Protein AF-A0A949YUX7-F1 (afdb_monomer)

Secondary structure (DSSP, 8-state):
-HHHHHHHHHHHHHHHHTTT-HHHHHHHTTS-HHHHHHHHHHTT--

Mean predicted aligned error: 1.85 Å

Solvent-accessible surface area (backbone atoms only — not comparable to full-atom values): 2650 Å² total; per-residue (Å²): 102,76,66,59,56,51,48,45,52,52,52,48,50,47,28,55,76,45,73,65,34,58,66,62,26,15,60,75,70,74,46,54,52,67,60,45,54,49,50,34,60,77,61,68,56,133

pLDDT: mean 97.04, std 2.65, range [84.06, 98.5]

Nearest PDB structures (foldseek):
  4fth-assembly1_B  TM=9.676E-01  e=4.950E-02  Aquifex aeolicus
  4fth-assembly1_A  TM=9.619E-01  e=4.950E-02  Aquifex aeolicus
  3e7l-assembly2_D  TM=9.730E-01  e=7.193E-02  Aquifex aeolicus
  1etv-assembly1_B  TM=9.324E-01  e=9.821E-02  Escherichia coli
  1fip-assembly1_B  TM=9.413E-01  e=1.519E-01  Escherichia coli

Radius of gyration: 9.49 Å; Cα contacts (8 Å, |Δi|>4): 32; chains: 1; bounding box: 23×22×19 Å

Foldseek 3Di:
DVVLVVVLVVLLVLCVVVVNPLVNSCVVVVHDSVVSVVSCVVSVRD

Sequence (46 aa):
SARAEFEARYIGQVFAQHQRNVSQSARALGISRISLQRKLKDYQIR

Structure (mmCIF, N/CA/C/O backbone):
data_AF-A0A949YUX7-F1
#
_entry.id   AF-A0A949YUX7-F1
#
loop_
_atom_site.group_PDB
_atom_site.id
_atom_site.type_symbol
_atom_site.label_atom_id
_atom_site.label_alt_id
_atom_site.label_comp_id
_atom_site.label_asym_id
_atom_site.label_entity_id
_atom_site.label_seq_id
_atom_site.pdbx_PDB_ins_code
_atom_site.Cartn_x
_atom_site.Cartn_y
_atom_site.Cartn_z
_atom_site.occupancy
_atom_site.B_iso_or_equiv
_atom_site.auth_seq_id
_atom_site.auth_comp_id
_atom_site.auth_asym_id
_atom_site.auth_atom_id
_atom_site.pdbx_PDB_model_num
ATOM 1 N N . SER A 1 1 ? -12.310 7.462 5.970 1.00 88.81 1 SER A N 1
ATOM 2 C CA . SER A 1 1 ? -13.095 8.171 4.934 1.00 88.81 1 SER A CA 1
ATOM 3 C C . SER A 1 1 ? -13.408 7.198 3.810 1.00 88.81 1 SER A C 1
ATOM 5 O O . SER A 1 1 ? -12.643 6.254 3.630 1.00 88.81 1 SER A O 1
ATOM 7 N N . ALA A 1 2 ? -14.473 7.435 3.034 1.00 93.56 2 ALA A N 1
ATOM 8 C CA . ALA A 1 2 ? -14.855 6.554 1.921 1.00 93.56 2 ALA A CA 1
ATOM 9 C C . ALA A 1 2 ? -13.698 6.310 0.930 1.00 93.56 2 ALA A C 1
ATOM 11 O O . ALA A 1 2 ? -13.485 5.191 0.475 1.00 93.56 2 ALA A O 1
ATOM 12 N N . ARG A 1 3 ? -12.877 7.341 0.674 1.00 95.00 3 ARG A N 1
ATOM 13 C CA . ARG A 1 3 ? -11.668 7.226 -0.15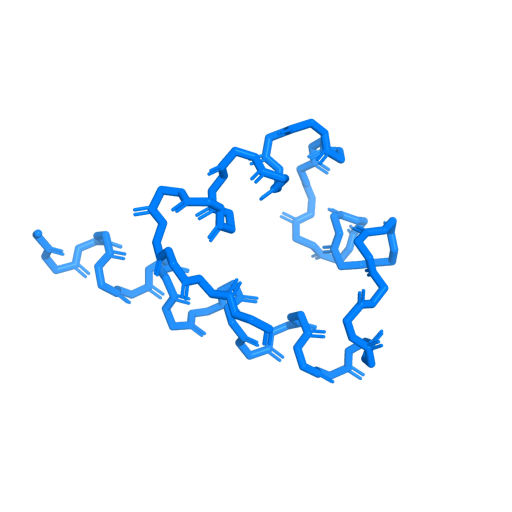4 1.00 95.00 3 ARG A CA 1
ATOM 14 C C . ARG A 1 3 ? -10.637 6.257 0.430 1.00 95.00 3 ARG A C 1
ATOM 16 O O . ARG A 1 3 ? -10.116 5.434 -0.310 1.00 95.00 3 ARG A O 1
ATOM 23 N N . ALA A 1 4 ? -10.338 6.360 1.725 1.00 94.06 4 ALA A N 1
ATOM 24 C CA . ALA A 1 4 ? -9.334 5.510 2.366 1.00 94.06 4 ALA A CA 1
ATOM 25 C C . ALA A 1 4 ? -9.773 4.038 2.417 1.00 94.06 4 ALA A C 1
ATOM 27 O O . ALA A 1 4 ? -8.959 3.149 2.196 1.00 94.06 4 ALA A O 1
ATOM 28 N N . GLU A 1 5 ? -11.061 3.775 2.651 1.00 96.19 5 GLU A N 1
ATOM 29 C CA . GLU A 1 5 ? -11.604 2.411 2.626 1.00 96.19 5 GLU A CA 1
ATOM 30 C C . GLU A 1 5 ? -11.572 1.803 1.225 1.00 96.19 5 GLU A C 1
ATOM 32 O O . GLU A 1 5 ? -11.182 0.646 1.068 1.00 96.19 5 GLU A O 1
ATOM 37 N N . PHE A 1 6 ? -11.949 2.580 0.205 1.00 96.88 6 PHE A N 1
ATOM 38 C CA . PHE A 1 6 ? -11.823 2.152 -1.184 1.00 96.88 6 PHE A CA 1
ATOM 39 C C . PHE A 1 6 ? -10.366 1.839 -1.531 1.00 96.88 6 PHE A C 1
ATOM 41 O O . PHE A 1 6 ? -10.072 0.771 -2.062 1.00 96.88 6 PHE A O 1
ATOM 48 N N . GLU A 1 7 ? -9.451 2.745 -1.184 1.00 97.69 7 GLU A N 1
ATOM 49 C CA . GLU A 1 7 ? -8.027 2.583 -1.454 1.00 97.69 7 GLU A CA 1
ATOM 50 C C . GLU A 1 7 ? -7.457 1.330 -0.773 1.00 97.69 7 GLU A C 1
ATOM 52 O O . GLU A 1 7 ? -6.782 0.539 -1.430 1.00 97.69 7 GLU A O 1
ATOM 57 N N . ALA A 1 8 ? -7.784 1.090 0.501 1.00 98.00 8 ALA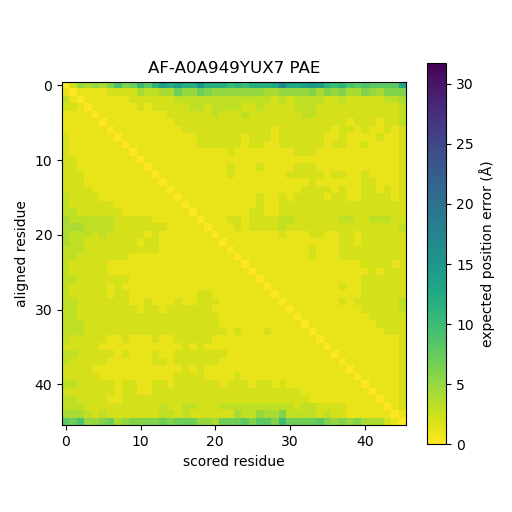 A N 1
ATOM 58 C CA . ALA A 1 8 ? -7.352 -0.103 1.226 1.00 98.00 8 ALA A CA 1
ATOM 59 C C . ALA A 1 8 ? -7.868 -1.399 0.577 1.00 98.00 8 ALA A C 1
ATOM 61 O O . ALA A 1 8 ? -7.099 -2.342 0.381 1.00 98.00 8 ALA A O 1
ATOM 62 N N . ARG A 1 9 ? -9.152 -1.440 0.189 1.00 98.12 9 ARG A N 1
ATOM 63 C CA . ARG A 1 9 ? -9.745 -2.600 -0.498 1.00 98.12 9 ARG A CA 1
ATOM 64 C C . ARG A 1 9 ? -9.082 -2.849 -1.850 1.00 98.12 9 ARG A C 1
ATOM 66 O O . ARG A 1 9 ? -8.711 -3.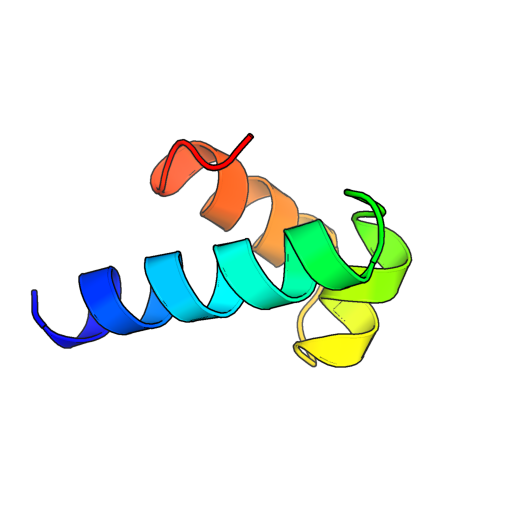984 -2.137 1.00 98.12 9 ARG A O 1
ATOM 73 N N . TYR A 1 10 ? -8.900 -1.800 -2.648 1.00 98.19 10 TYR A N 1
ATOM 74 C CA . TYR A 1 10 ? -8.291 -1.907 -3.971 1.00 98.19 10 TYR A CA 1
ATOM 75 C C . TYR A 1 10 ? -6.835 -2.384 -3.889 1.00 98.19 10 TYR A C 1
ATOM 77 O O . TYR A 1 10 ? -6.453 -3.336 -4.568 1.00 98.19 10 TYR A O 1
ATOM 85 N N . ILE A 1 11 ? -6.037 -1.798 -2.989 1.00 98.38 11 ILE A N 1
ATOM 86 C CA . ILE A 1 11 ? -4.651 -2.224 -2.756 1.00 98.38 11 ILE A CA 1
ATOM 87 C C . ILE A 1 11 ? -4.601 -3.678 -2.279 1.00 98.38 11 ILE A C 1
ATOM 89 O O . ILE A 1 11 ? -3.786 -4.448 -2.782 1.00 98.38 11 ILE A O 1
ATOM 93 N N . GLY A 1 12 ? -5.474 -4.070 -1.347 1.00 98.31 12 GLY A N 1
ATOM 94 C CA . GLY A 1 12 ? -5.540 -5.442 -0.844 1.00 98.31 12 GLY A CA 1
ATOM 95 C C . GLY A 1 12 ? -5.869 -6.463 -1.935 1.00 98.31 12 GLY A C 1
ATOM 96 O O . GLY A 1 12 ? -5.227 -7.510 -2.005 1.00 98.31 12 GLY A O 1
ATOM 97 N N . GLN A 1 13 ? -6.809 -6.140 -2.828 1.00 98.44 13 GLN A N 1
ATOM 98 C CA . GLN A 1 13 ? -7.160 -6.994 -3.965 1.00 98.44 13 GLN A CA 1
ATOM 99 C C . GLN A 1 13 ? -5.982 -7.186 -4.923 1.00 98.44 13 GLN A C 1
ATOM 101 O O . GLN A 1 13 ? -5.630 -8.325 -5.229 1.00 98.44 13 GLN A O 1
ATOM 106 N N . VAL A 1 14 ? -5.333 -6.099 -5.352 1.00 98.31 14 VAL A N 1
ATOM 107 C CA . VAL A 1 14 ? -4.177 -6.181 -6.261 1.00 98.31 14 VAL A CA 1
ATOM 108 C C . VAL A 1 14 ? -3.011 -6.923 -5.599 1.00 98.31 14 VAL A C 1
ATOM 110 O O . VAL A 1 14 ? -2.366 -7.762 -6.228 1.00 98.31 14 VAL A O 1
ATOM 113 N N . PHE A 1 15 ? -2.771 -6.683 -4.307 1.00 98.31 15 PHE A N 1
ATOM 114 C CA . PHE A 1 15 ? -1.719 -7.368 -3.558 1.00 98.31 15 PHE A CA 1
ATOM 115 C C . PHE A 1 15 ? -1.956 -8.881 -3.477 1.00 98.31 15 PHE A C 1
ATOM 117 O O . PHE A 1 15 ? -1.029 -9.663 -3.694 1.00 98.31 15 PHE A O 1
ATOM 124 N N . ALA A 1 16 ? -3.200 -9.307 -3.239 1.00 97.75 16 ALA A N 1
ATOM 125 C CA . ALA A 1 16 ? -3.574 -10.718 -3.237 1.00 97.75 16 ALA A CA 1
ATOM 126 C C . ALA A 1 16 ? -3.459 -11.360 -4.634 1.00 97.75 16 ALA A C 1
ATOM 128 O O . ALA A 1 16 ? -2.907 -12.454 -4.751 1.00 97.75 16 ALA A O 1
ATOM 129 N N . GLN A 1 17 ? -3.905 -10.675 -5.695 1.00 98.19 17 GLN A N 1
ATOM 130 C CA . GLN A 1 17 ? -3.807 -11.151 -7.086 1.00 98.19 17 GLN A CA 1
ATOM 131 C C . GLN A 1 17 ? -2.360 -11.428 -7.514 1.00 98.19 17 GLN A C 1
ATOM 133 O O . GLN A 1 17 ? -2.089 -12.395 -8.224 1.00 98.19 17 GLN A O 1
ATOM 138 N N . HIS A 1 18 ? -1.415 -10.619 -7.036 1.00 97.88 18 HIS A N 1
ATOM 139 C CA . HIS A 1 18 ? 0.015 -10.806 -7.279 1.00 97.88 18 HIS A CA 1
ATOM 140 C C . HIS A 1 18 ? 0.717 -11.645 -6.202 1.00 97.88 18 HIS A C 1
ATOM 142 O O . HIS A 1 18 ? 1.932 -11.527 -6.033 1.00 97.88 18 HIS A O 1
ATOM 148 N N . GLN A 1 19 ? -0.018 -12.491 -5.470 1.00 97.19 19 GLN A N 1
ATOM 149 C CA . GLN A 1 19 ? 0.532 -13.424 -4.477 1.00 97.19 19 GLN A CA 1
ATOM 150 C C . GLN A 1 19 ? 1.400 -12.723 -3.419 1.00 97.19 19 GLN 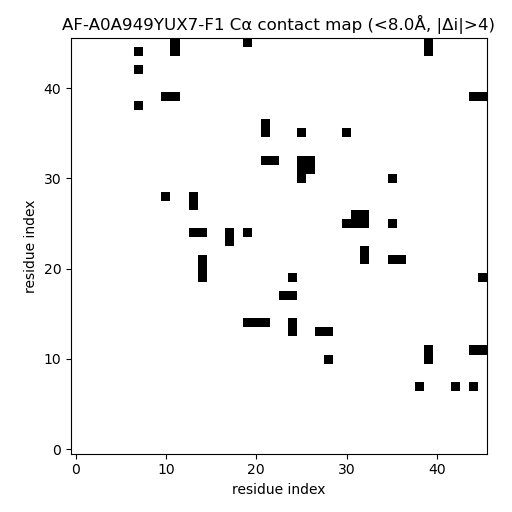A C 1
ATOM 152 O O . GLN A 1 19 ? 2.461 -13.210 -3.034 1.00 97.19 19 GLN A O 1
ATOM 157 N N . ARG A 1 20 ? 0.969 -11.536 -2.974 1.00 96.00 20 ARG A N 1
ATOM 158 C CA . ARG A 1 20 ? 1.679 -10.691 -2.002 1.00 96.00 20 AR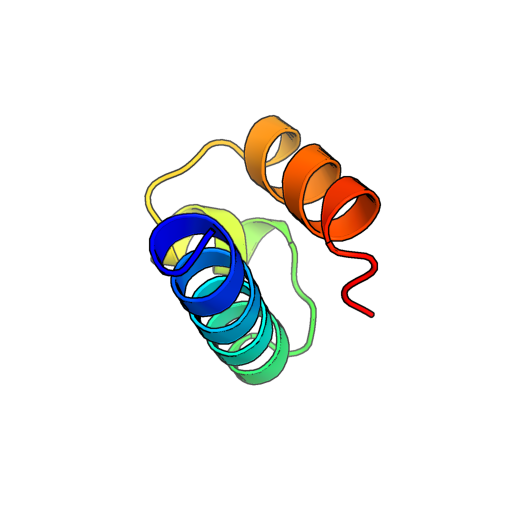G A CA 1
ATOM 159 C C . ARG A 1 20 ? 3.075 -10.248 -2.454 1.00 96.00 20 ARG A C 1
ATOM 161 O O . ARG A 1 20 ? 3.925 -9.870 -1.645 1.00 96.00 20 ARG A O 1
ATOM 168 N N . ASN A 1 21 ? 3.328 -10.232 -3.761 1.00 97.69 21 ASN A N 1
ATOM 169 C CA . ASN A 1 21 ? 4.561 -9.688 -4.306 1.00 97.69 21 ASN A CA 1
ATOM 170 C C . ASN A 1 21 ? 4.487 -8.157 -4.348 1.00 97.69 21 ASN A C 1
ATOM 172 O O . ASN A 1 21 ? 3.837 -7.566 -5.214 1.00 97.69 21 ASN A O 1
ATOM 176 N N . VAL A 1 22 ? 5.184 -7.507 -3.414 1.00 97.00 22 VAL A N 1
ATOM 177 C CA . VAL A 1 22 ? 5.190 -6.042 -3.275 1.00 97.00 22 VAL A CA 1
ATOM 178 C C . VAL A 1 22 ? 5.669 -5.351 -4.557 1.00 97.00 22 VAL A C 1
ATOM 180 O O . VAL A 1 22 ? 5.090 -4.349 -4.959 1.00 97.00 22 VAL A O 1
ATOM 183 N N . SER A 1 23 ? 6.702 -5.868 -5.225 1.00 98.00 23 SER A N 1
ATOM 184 C CA . SER A 1 23 ? 7.261 -5.226 -6.422 1.00 98.00 23 SER A CA 1
ATOM 185 C C . SER A 1 23 ? 6.289 -5.274 -7.602 1.00 98.00 23 SER A C 1
ATOM 187 O O . SER A 1 23 ? 6.055 -4.250 -8.244 1.00 98.00 23 SER A O 1
ATOM 189 N N . GLN A 1 24 ? 5.680 -6.437 -7.851 1.00 98.25 24 GLN A N 1
ATOM 190 C CA . GLN A 1 24 ? 4.687 -6.602 -8.919 1.00 98.25 24 GLN A CA 1
ATOM 191 C C . GLN A 1 24 ? 3.422 -5.786 -8.639 1.00 98.25 24 GLN A C 1
ATOM 193 O O . GLN A 1 24 ? 2.923 -5.094 -9.522 1.00 98.25 24 GLN A O 1
ATOM 198 N N . SER A 1 25 ? 2.957 -5.785 -7.389 1.00 98.44 25 SER A N 1
ATOM 199 C CA . SER A 1 25 ? 1.775 -5.023 -6.978 1.00 98.44 25 SER A CA 1
ATOM 200 C C . SER A 1 25 ? 1.999 -3.515 -7.082 1.00 98.44 25 SER A C 1
ATOM 202 O O . SER A 1 25 ? 1.129 -2.795 -7.556 1.00 98.44 25 SER A O 1
ATOM 204 N N . ALA A 1 26 ? 3.178 -3.020 -6.690 1.00 98.44 26 ALA A N 1
ATOM 205 C CA . ALA A 1 26 ? 3.525 -1.606 -6.817 1.00 98.44 26 ALA A CA 1
ATOM 206 C C . ALA A 1 26 ? 3.546 -1.168 -8.289 1.00 98.44 26 ALA A C 1
ATOM 208 O O . ALA A 1 26 ? 3.009 -0.113 -8.624 1.00 98.44 26 ALA A O 1
ATOM 209 N N . ARG A 1 27 ? 4.087 -2.020 -9.173 1.00 98.38 27 ARG A N 1
ATOM 210 C CA . ARG A 1 27 ? 4.065 -1.798 -10.623 1.00 98.38 27 ARG A CA 1
ATOM 211 C C . ARG A 1 27 ? 2.635 -1.752 -11.169 1.00 98.38 27 ARG A C 1
ATOM 213 O O . ARG A 1 27 ? 2.327 -0.838 -11.924 1.00 98.38 27 ARG A O 1
ATOM 220 N N . ALA A 1 28 ? 1.772 -2.684 -10.764 1.00 98.31 28 ALA A N 1
ATOM 221 C CA . ALA A 1 28 ? 0.370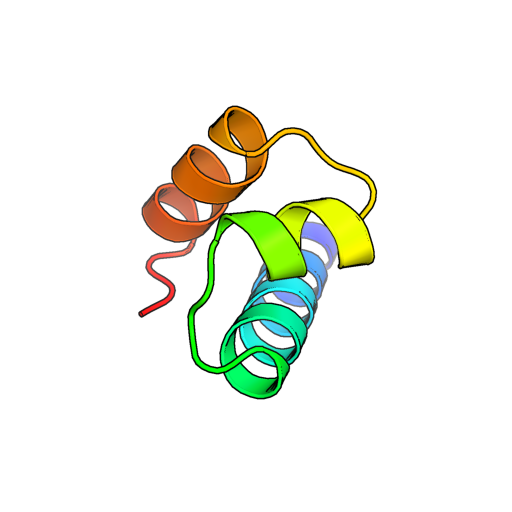 -2.725 -11.186 1.00 98.31 28 ALA A CA 1
ATOM 222 C C . ALA A 1 28 ? -0.444 -1.519 -10.680 1.00 98.31 28 ALA A C 1
ATOM 224 O O . ALA A 1 28 ? -1.296 -0.997 -11.391 1.00 98.31 28 ALA A O 1
ATOM 225 N N . LEU A 1 29 ? -0.150 -1.044 -9.468 1.00 97.88 29 LEU A N 1
ATOM 226 C CA . LEU A 1 29 ? -0.790 0.123 -8.856 1.00 97.88 29 LEU A CA 1
ATOM 227 C C . LEU A 1 29 ? -0.213 1.465 -9.340 1.00 97.88 29 LEU A C 1
ATOM 229 O O . LEU A 1 29 ? -0.731 2.513 -8.960 1.00 97.88 29 LEU A O 1
ATOM 233 N N . GLY A 1 30 ? 0.865 1.459 -10.132 1.00 98.31 30 GLY A N 1
ATOM 234 C CA . GLY A 1 30 ? 1.517 2.680 -10.613 1.00 98.31 30 GLY A CA 1
ATOM 235 C C . GLY A 1 30 ? 2.163 3.519 -9.504 1.00 98.31 30 GLY A C 1
ATOM 236 O O . GLY A 1 30 ? 2.275 4.736 -9.637 1.00 98.31 30 GLY A O 1
ATOM 237 N N . ILE A 1 31 ? 2.579 2.893 -8.399 1.00 98.38 31 ILE A N 1
ATOM 238 C CA . ILE A 1 31 ? 3.207 3.571 -7.256 1.00 98.38 31 ILE A CA 1
ATOM 239 C C . ILE A 1 31 ? 4.586 2.996 -6.948 1.00 98.38 31 ILE A C 1
ATOM 241 O O . ILE A 1 31 ? 4.941 1.890 -7.352 1.00 98.38 31 ILE A O 1
ATOM 245 N N . SER A 1 32 ? 5.381 3.739 -6.177 1.00 98.50 32 SER A N 1
ATOM 246 C CA . SER A 1 32 ? 6.661 3.221 -5.697 1.00 98.50 32 SER A CA 1
ATOM 247 C C . SER A 1 32 ? 6.461 2.051 -4.724 1.00 98.50 32 SER A C 1
ATOM 249 O O . SER A 1 32 ? 5.495 2.009 -3.954 1.00 98.50 32 SER A O 1
ATOM 251 N N . ARG A 1 33 ? 7.434 1.133 -4.688 1.00 98.12 33 ARG A N 1
ATOM 252 C CA . ARG A 1 33 ? 7.477 0.034 -3.710 1.00 98.12 33 ARG A CA 1
ATOM 253 C C . ARG A 1 33 ? 7.404 0.545 -2.266 1.00 98.12 33 ARG A C 1
ATOM 255 O O . ARG A 1 33 ? 6.706 -0.044 -1.447 1.00 98.12 33 ARG A O 1
ATOM 262 N N . ILE A 1 34 ? 8.095 1.649 -1.968 1.00 98.19 34 ILE A N 1
ATOM 263 C CA . ILE A 1 34 ? 8.128 2.265 -0.631 1.00 98.19 34 ILE A CA 1
ATOM 264 C C . ILE A 1 34 ? 6.737 2.788 -0.253 1.00 98.19 34 ILE A C 1
ATOM 266 O O . ILE A 1 34 ? 6.268 2.547 0.859 1.00 98.19 34 ILE A O 1
ATOM 270 N N . SER A 1 35 ? 6.051 3.459 -1.185 1.00 98.12 35 SER A N 1
ATOM 271 C CA . SER A 1 35 ? 4.682 3.943 -0.979 1.00 98.12 35 SER A CA 1
ATOM 272 C C . SER A 1 35 ? 3.715 2.790 -0.724 1.00 98.12 35 SER A C 1
ATOM 274 O O . SER A 1 35 ? 2.896 2.884 0.188 1.00 98.12 35 SER A O 1
ATOM 276 N N . LEU A 1 36 ? 3.834 1.693 -1.481 1.00 98.38 36 LEU A N 1
ATOM 277 C CA . LEU A 1 36 ? 3.013 0.507 -1.253 1.00 98.38 36 LEU A CA 1
ATOM 278 C C . LEU A 1 36 ? 3.276 -0.093 0.133 1.00 98.38 36 LEU A C 1
ATOM 280 O O . LEU A 1 36 ? 2.328 -0.350 0.860 1.00 98.38 36 LEU A O 1
ATOM 284 N N . GLN A 1 37 ? 4.537 -0.267 0.538 1.00 97.75 37 GLN A N 1
ATOM 285 C CA . GLN A 1 37 ? 4.862 -0.818 1.861 1.00 97.75 37 GLN A CA 1
ATOM 286 C C . GLN A 1 37 ? 4.296 0.022 3.010 1.00 97.75 37 GLN A C 1
ATOM 288 O O . GLN A 1 37 ? 3.771 -0.541 3.969 1.00 97.75 37 GLN A O 1
ATOM 293 N N . ARG A 1 38 ? 4.363 1.355 2.907 1.00 98.38 38 ARG A N 1
ATOM 294 C CA . ARG A 1 38 ? 3.735 2.252 3.888 1.00 98.38 38 ARG A CA 1
ATOM 295 C C . ARG A 1 38 ? 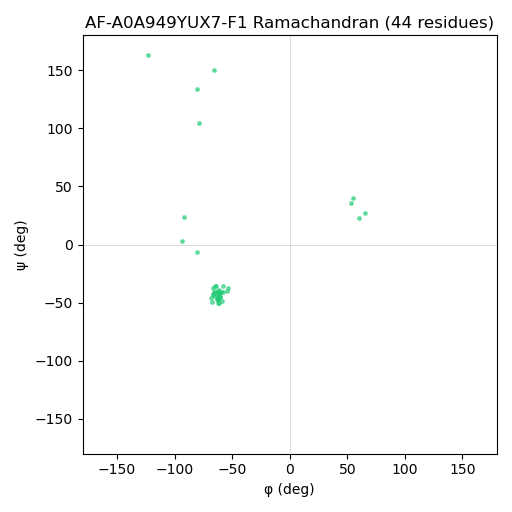2.225 2.042 3.930 1.00 98.38 38 ARG A C 1
ATOM 297 O O . ARG A 1 38 ? 1.699 1.748 4.991 1.00 98.38 38 ARG A O 1
ATOM 304 N N . LYS A 1 39 ? 1.553 2.054 2.775 1.00 98.12 39 LYS A N 1
ATOM 305 C CA . LYS A 1 39 ? 0.098 1.837 2.690 1.00 98.12 39 LYS A CA 1
ATOM 306 C C . LYS A 1 39 ? -0.338 0.463 3.203 1.00 98.12 39 LYS A C 1
ATOM 308 O O . LYS A 1 39 ? -1.344 0.379 3.893 1.00 98.12 39 LYS A O 1
ATOM 313 N N . LEU A 1 40 ? 0.418 -0.601 2.925 1.00 97.94 40 LEU A N 1
ATOM 314 C CA . LEU A 1 40 ? 0.143 -1.936 3.471 1.00 97.94 40 LEU A CA 1
ATOM 315 C C . LEU A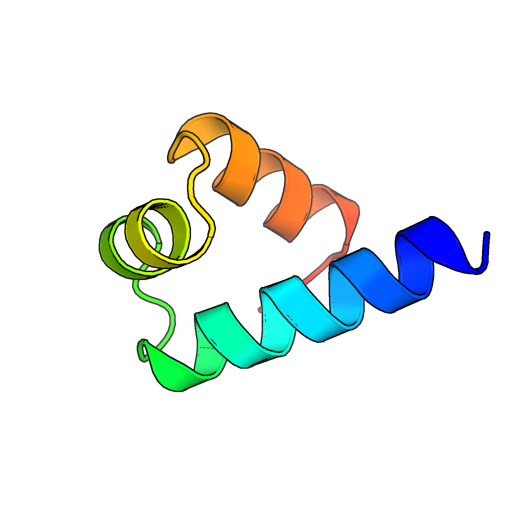 1 40 ? 0.199 -1.931 5.005 1.00 97.94 40 LEU A C 1
ATOM 317 O O . LEU A 1 40 ? -0.670 -2.516 5.646 1.00 97.94 40 LEU A O 1
ATOM 321 N N . LYS A 1 41 ? 1.180 -1.233 5.59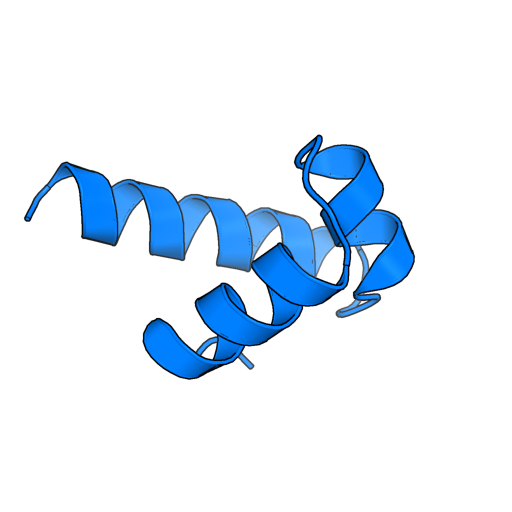4 1.00 97.94 41 LYS A N 1
ATOM 322 C CA . LYS A 1 41 ? 1.288 -1.068 7.049 1.00 97.94 41 LYS A CA 1
ATOM 323 C C . LYS A 1 41 ? 0.149 -0.213 7.607 1.00 97.94 41 LYS A C 1
ATOM 325 O O . LYS A 1 41 ? -0.503 -0.633 8.558 1.00 97.94 41 LYS A O 1
ATOM 330 N N . ASP A 1 42 ? -0.096 0.948 7.007 1.00 97.69 42 ASP A N 1
ATOM 331 C CA . ASP A 1 42 ? -1.088 1.927 7.465 1.00 97.69 42 ASP A CA 1
ATOM 332 C C . ASP A 1 42 ? -2.515 1.362 7.395 1.00 97.69 42 ASP A C 1
ATOM 334 O O . ASP A 1 42 ? -3.328 1.616 8.280 1.00 97.69 42 ASP A O 1
ATOM 338 N N . TYR A 1 43 ? -2.807 0.545 6.378 1.00 96.94 43 TYR A N 1
ATOM 339 C CA . TYR A 1 43 ? -4.091 -0.143 6.210 1.00 96.94 43 TYR A CA 1
ATOM 340 C C . TYR A 1 43 ? -4.120 -1.560 6.799 1.00 96.94 43 TYR A C 1
ATOM 342 O O . TYR A 1 43 ? -5.126 -2.250 6.657 1.00 96.94 43 TYR A O 1
ATOM 350 N N . GLN A 1 44 ? -3.037 -2.006 7.445 1.00 96.44 44 GLN A N 1
ATOM 351 C CA . GLN A 1 44 ? -2.914 -3.331 8.069 1.00 96.44 44 GLN A CA 1
ATOM 352 C C . GLN A 1 44 ? -3.232 -4.512 7.121 1.00 96.44 44 GLN A C 1
ATOM 354 O O . GLN A 1 44 ? -3.775 -5.538 7.535 1.00 96.44 44 GLN A O 1
ATOM 359 N N . ILE A 1 45 ? -2.869 -4.378 5.843 1.00 92.88 45 ILE A N 1
ATOM 360 C CA . ILE A 1 45 ? -3.077 -5.383 4.789 1.00 92.88 45 ILE A CA 1
ATOM 361 C C . ILE A 1 45 ? -1.979 -6.457 4.883 1.00 92.88 45 ILE A C 1
ATOM 363 O O . ILE A 1 45 ? -0.800 -6.123 5.012 1.00 92.88 45 ILE A O 1
ATOM 367 N N . ARG A 1 46 ? -2.366 -7.742 4.809 1.00 84.06 46 ARG A N 1
ATOM 368 C CA . ARG A 1 46 ? -1.483 -8.912 4.995 1.00 84.06 46 ARG A CA 1
ATOM 369 C C . ARG A 1 46 ? -1.267 -9.745 3.738 1.00 84.06 46 ARG A C 1
ATOM 371 O O . ARG A 1 46 ? -2.256 -10.210 3.123 1.00 84.06 46 ARG A O 1
#